Protein AF-A0A7Y3GKF5-F1 (afdb_monomer_lite)

Sequence (165 aa):
MKRKHIIITCVLVVSVILSGLALADSQRTGHRKGFGYKQHIKGGGLQLLVRYQQKNMRDQVLAEMTGQTVKAIQLKLKDQRMRGVMQELNIDRQAFRDAMQAKEKERVKQAVAEGSITPDQEKEILAKMENRSERRKLMGKLIENGIETGTITREEAQMLMHKRR

Radius of gyration: 20.46 Å; chains: 1; bounding box: 42×42×51 Å

Secondary structure (DSSP, 8-state):
--SHHHHHHHHHHGGGSTTSS--SS-------------------HHHHHHHHHHHHHHHHHHHHHHT--HHHHHHHHHHS-HHHHHHHTT--HHHHHHHHHHHHHHHHHHHHHTTSS-HHHHHHHHHHHHHHHHHHHHHHHHHHHHHHTTSS-HHHHHHHHS---

Structure (mmCIF, N/CA/C/O backbone):
data_AF-A0A7Y3GKF5-F1
#
_entry.id   AF-A0A7Y3GKF5-F1
#
loop_
_atom_site.group_PDB
_atom_site.id
_atom_site.type_symbol
_atom_site.label_atom_id
_atom_site.label_alt_id
_atom_site.label_comp_id
_atom_site.label_asym_id
_atom_site.label_entity_id
_atom_site.label_seq_id
_atom_site.pdbx_PDB_ins_code
_atom_site.Cartn_x
_atom_site.Cartn_y
_atom_site.Cartn_z
_atom_site.occupancy
_atom_site.B_iso_or_equiv
_atom_site.auth_seq_id
_atom_site.auth_comp_id
_atom_site.auth_asym_id
_atom_site.auth_atom_id
_atom_site.pdbx_PDB_model_num
ATOM 1 N N . MET A 1 1 ? 24.798 17.108 -22.467 1.00 45.75 1 MET A N 1
ATOM 2 C CA . MET A 1 1 ? 25.038 16.757 -21.045 1.00 45.75 1 MET A CA 1
ATOM 3 C C . MET A 1 1 ? 23.815 16.065 -20.418 1.00 45.75 1 MET A C 1
ATOM 5 O O . MET A 1 1 ? 23.088 16.698 -19.673 1.00 45.75 1 MET A O 1
ATOM 9 N N . LYS A 1 2 ? 23.535 14.786 -20.731 1.00 48.41 2 LYS A N 1
ATOM 10 C CA . LYS A 1 2 ? 22.337 14.069 -20.212 1.00 48.41 2 LYS A CA 1
ATOM 11 C C . LYS A 1 2 ? 22.586 12.611 -19.777 1.00 48.41 2 LYS A C 1
ATOM 13 O O . LYS A 1 2 ? 21.644 11.875 -19.541 1.00 48.41 2 LYS A O 1
ATOM 18 N N . ARG A 1 3 ? 23.848 12.173 -19.668 1.00 41.75 3 ARG A N 1
ATOM 19 C CA . ARG A 1 3 ? 24.190 10.771 -19.332 1.00 41.75 3 ARG A CA 1
ATOM 20 C C . ARG A 1 3 ? 24.642 10.554 -17.883 1.00 41.75 3 ARG A C 1
ATOM 22 O O . ARG A 1 3 ? 24.626 9.430 -17.409 1.00 41.75 3 ARG A O 1
ATOM 29 N N . LYS A 1 4 ? 24.994 11.621 -17.154 1.00 45.34 4 LYS A N 1
ATOM 30 C CA . LYS A 1 4 ? 25.525 11.511 -15.783 1.00 45.34 4 LYS A CA 1
ATOM 31 C C . LYS A 1 4 ? 24.442 11.247 -14.723 1.00 45.34 4 LYS A C 1
ATOM 33 O O . LYS A 1 4 ? 24.739 10.624 -13.715 1.00 45.34 4 LYS A O 1
ATOM 38 N N . HIS A 1 5 ? 23.190 11.650 -14.965 1.00 41.78 5 HIS A N 1
ATOM 39 C CA . HIS A 1 5 ? 22.098 11.427 -14.007 1.00 41.78 5 HIS A CA 1
ATOM 40 C C . HIS A 1 5 ? 21.576 9.985 -14.003 1.00 41.78 5 HIS A C 1
ATOM 42 O O . HIS A 1 5 ? 21.239 9.487 -12.939 1.00 41.78 5 HIS A O 1
ATOM 48 N N . ILE A 1 6 ? 21.593 9.293 -15.148 1.00 47.34 6 ILE A N 1
ATOM 49 C CA . ILE A 1 6 ? 21.083 7.915 -15.269 1.00 47.34 6 ILE A CA 1
ATOM 50 C C . ILE A 1 6 ? 21.952 6.931 -14.466 1.00 47.34 6 ILE A C 1
ATOM 52 O O . ILE A 1 6 ? 21.437 6.047 -13.790 1.00 47.34 6 ILE A O 1
ATOM 56 N N . ILE A 1 7 ? 23.273 7.135 -14.454 1.00 47.03 7 ILE A N 1
ATOM 57 C CA . ILE A 1 7 ? 24.210 6.245 -13.750 1.00 47.03 7 ILE A CA 1
ATOM 58 C C . ILE A 1 7 ? 24.052 6.359 -12.223 1.00 47.03 7 ILE A C 1
ATOM 60 O O . ILE A 1 7 ? 24.117 5.355 -11.520 1.00 47.03 7 ILE A O 1
ATOM 64 N N . ILE A 1 8 ? 23.779 7.559 -11.699 1.00 44.50 8 ILE A N 1
ATOM 65 C CA . ILE A 1 8 ? 23.609 7.774 -10.251 1.00 44.50 8 ILE A CA 1
ATOM 66 C C . ILE A 1 8 ? 22.292 7.153 -9.748 1.00 44.50 8 ILE A C 1
ATOM 68 O O . ILE A 1 8 ? 22.232 6.678 -8.614 1.00 44.50 8 ILE A O 1
ATOM 72 N N . THR A 1 9 ? 21.255 7.075 -10.588 1.00 43.41 9 THR A N 1
ATOM 73 C CA . THR A 1 9 ? 19.986 6.419 -10.230 1.00 43.41 9 THR A CA 1
ATOM 74 C C . THR A 1 9 ? 20.105 4.891 -10.223 1.00 43.41 9 THR A C 1
ATOM 76 O O . THR A 1 9 ? 19.561 4.250 -9.325 1.00 43.41 9 THR A O 1
ATOM 79 N N . CYS A 1 10 ? 20.885 4.298 -11.136 1.00 43.22 10 CYS A N 1
ATOM 80 C CA . CYS A 1 10 ? 21.096 2.844 -11.178 1.00 43.22 10 CYS A CA 1
ATOM 81 C C . CYS A 1 10 ? 21.856 2.297 -9.956 1.00 43.22 10 CYS A C 1
ATOM 83 O O . CYS A 1 10 ? 21.566 1.192 -9.504 1.00 43.22 10 CYS A O 1
ATOM 85 N N . VAL A 1 11 ? 22.779 3.061 -9.361 1.00 44.72 11 VAL A N 1
ATOM 86 C CA . VAL A 1 11 ? 23.564 2.586 -8.200 1.00 44.72 11 VAL A CA 1
ATOM 87 C C . VAL A 1 11 ? 22.745 2.578 -6.895 1.00 44.72 11 VAL A C 1
ATOM 89 O O . VAL A 1 11 ? 23.035 1.798 -5.988 1.00 44.72 11 VAL A O 1
ATOM 92 N N . LEU A 1 12 ? 21.663 3.361 -6.793 1.00 48.25 12 LEU A N 1
ATOM 93 C CA . LEU A 1 12 ? 20.805 3.373 -5.597 1.00 48.25 12 LEU A CA 1
ATOM 94 C C . LEU A 1 12 ? 19.788 2.220 -5.541 1.00 48.25 12 LEU A C 1
ATOM 96 O O . LEU A 1 12 ? 19.343 1.872 -4.448 1.00 48.25 12 LEU A O 1
ATOM 100 N N . VAL A 1 13 ? 19.447 1.592 -6.671 1.00 49.09 13 VAL A N 1
ATOM 101 C CA . VAL A 1 13 ? 18.411 0.539 -6.733 1.00 49.09 13 VAL A CA 1
ATOM 102 C C . VAL A 1 13 ? 18.974 -0.864 -6.446 1.00 49.09 13 VAL A C 1
ATOM 104 O O . VAL A 1 13 ? 18.268 -1.719 -5.917 1.00 49.09 13 VAL A O 1
ATOM 107 N N . VAL A 1 14 ? 20.272 -1.092 -6.668 1.00 47.09 14 VAL A N 1
ATOM 108 C CA . VAL A 1 14 ? 20.903 -2.421 -6.507 1.00 47.09 14 VAL A CA 1
ATOM 109 C C . VAL A 1 14 ? 21.124 -2.822 -5.035 1.00 47.09 14 VAL A C 1
ATOM 111 O O . VAL A 1 14 ? 21.235 -4.003 -4.712 1.00 47.09 14 VAL A O 1
ATOM 114 N N . SER A 1 15 ? 21.120 -1.877 -4.092 1.00 45.28 15 SER A N 1
ATOM 115 C CA . SER A 1 15 ? 21.464 -2.156 -2.684 1.00 45.28 15 SER A CA 1
ATOM 116 C C . SER A 1 15 ? 20.321 -2.712 -1.817 1.00 45.28 15 SER A C 1
ATOM 118 O O . SER A 1 15 ? 20.554 -3.072 -0.664 1.00 45.28 15 SER A O 1
ATOM 120 N N . VAL A 1 16 ? 19.099 -2.851 -2.346 1.00 53.19 16 VAL A N 1
ATOM 121 C CA . VAL A 1 16 ? 17.944 -3.379 -1.583 1.00 53.19 16 VAL A CA 1
ATOM 122 C C . VAL A 1 16 ? 17.730 -4.891 -1.788 1.00 53.19 16 VAL A C 1
ATOM 124 O O . VAL A 1 16 ? 16.942 -5.503 -1.070 1.00 53.19 16 VAL A O 1
ATOM 127 N N . ILE A 1 17 ? 18.476 -5.541 -2.690 1.00 51.53 17 ILE A N 1
ATOM 128 C CA . ILE A 1 17 ? 18.284 -6.972 -3.009 1.00 51.53 17 ILE A CA 1
ATOM 129 C C . ILE A 1 17 ? 19.177 -7.909 -2.154 1.00 51.53 17 ILE A C 1
ATOM 131 O O . ILE A 1 17 ? 18.911 -9.106 -2.047 1.00 51.53 17 ILE A O 1
ATOM 135 N N . LEU A 1 18 ? 20.158 -7.391 -1.406 1.00 48.06 18 LEU A N 1
ATOM 136 C CA . LEU A 1 18 ? 21.031 -8.191 -0.524 1.00 48.06 18 LEU A CA 1
ATOM 137 C C . LEU A 1 18 ? 20.481 -8.356 0.907 1.00 48.06 18 LEU A C 1
ATOM 139 O O . LEU A 1 18 ? 21.085 -7.946 1.895 1.00 48.06 18 LEU A O 1
ATOM 143 N N . SER A 1 19 ? 19.320 -8.991 1.052 1.00 44.06 19 SER A N 1
ATOM 144 C CA . SER A 1 19 ? 18.894 -9.565 2.348 1.00 44.06 19 SER A CA 1
ATOM 145 C C . SER A 1 19 ? 18.333 -10.987 2.225 1.00 44.06 19 SER A C 1
ATOM 147 O O . SER A 1 19 ? 17.698 -11.488 3.149 1.00 44.06 19 SER A O 1
ATOM 149 N N . GLY A 1 20 ? 18.578 -11.654 1.092 1.00 44.44 20 GLY A N 1
ATOM 150 C CA . GLY A 1 20 ? 18.145 -13.031 0.833 1.00 44.44 20 GLY A CA 1
ATOM 151 C C . GLY A 1 20 ? 19.168 -14.131 1.144 1.00 44.44 20 GLY A C 1
ATOM 152 O O . GLY A 1 20 ? 18.846 -15.292 0.936 1.00 44.44 20 GLY A O 1
ATOM 153 N N . LEU A 1 21 ? 20.377 -13.812 1.627 1.00 43.66 21 LEU A N 1
ATOM 154 C CA . LEU A 1 21 ? 21.490 -14.779 1.703 1.00 43.66 21 LEU A CA 1
ATOM 155 C C . LEU A 1 21 ? 22.321 -14.674 3.000 1.00 43.66 21 LEU A C 1
ATOM 157 O O . LEU A 1 21 ? 23.543 -14.711 2.973 1.00 43.66 21 LEU A O 1
ATOM 161 N N . ALA A 1 22 ? 21.657 -14.522 4.152 1.00 44.03 22 ALA A N 1
ATOM 162 C CA . ALA A 1 22 ? 22.318 -14.538 5.469 1.00 44.03 22 ALA A CA 1
ATOM 163 C C . ALA A 1 22 ? 21.495 -15.251 6.566 1.00 44.03 22 ALA A C 1
ATOM 165 O O . ALA A 1 22 ? 21.515 -14.859 7.729 1.00 44.03 22 ALA A O 1
ATOM 166 N N . LEU A 1 23 ? 20.749 -16.298 6.201 1.00 46.38 23 LEU A N 1
ATOM 167 C CA . LEU A 1 23 ? 20.103 -17.216 7.150 1.00 46.38 23 LEU A CA 1
ATOM 168 C C . LEU A 1 23 ? 20.384 -18.666 6.738 1.00 46.38 23 LEU A C 1
ATOM 170 O O . LEU A 1 23 ? 19.478 -19.437 6.447 1.00 46.38 23 LEU A O 1
ATOM 174 N N . ALA A 1 24 ? 21.667 -19.009 6.681 1.00 44.03 24 ALA A N 1
ATOM 175 C CA . ALA A 1 24 ? 22.152 -20.381 6.609 1.00 44.03 24 ALA A CA 1
ATOM 176 C C . ALA A 1 24 ? 23.499 -20.460 7.341 1.00 44.03 24 ALA A C 1
ATOM 178 O O . ALA A 1 24 ? 24.530 -20.606 6.711 1.00 44.03 24 ALA A O 1
ATOM 179 N N . ASP A 1 25 ? 23.478 -20.191 8.650 1.00 39.91 25 ASP A N 1
ATOM 180 C CA . ASP A 1 25 ? 24.285 -20.868 9.681 1.00 39.91 25 ASP A CA 1
ATOM 181 C C . ASP A 1 25 ? 24.208 -20.085 10.996 1.00 39.91 25 ASP A C 1
ATOM 183 O O . ASP A 1 25 ? 24.771 -19.005 11.151 1.00 39.91 25 ASP A O 1
ATOM 187 N N . SER A 1 26 ? 23.449 -20.611 11.951 1.00 38.50 26 SER A N 1
ATOM 188 C CA . SER A 1 26 ? 23.698 -20.473 13.399 1.00 38.50 26 SER A CA 1
ATOM 189 C C . SER A 1 26 ? 22.567 -21.148 14.168 1.00 38.50 26 SER A C 1
ATOM 191 O O . SER A 1 26 ? 21.917 -20.583 15.046 1.00 38.50 26 SER A O 1
ATOM 193 N N . GLN A 1 27 ? 22.339 -22.420 13.853 1.00 40.22 27 GLN A N 1
ATOM 194 C CA . GLN A 1 27 ? 21.708 -23.325 14.797 1.00 40.22 27 GLN A CA 1
ATOM 195 C C . GLN A 1 27 ? 22.825 -24.017 15.580 1.00 40.22 27 GLN A C 1
ATOM 197 O O . GLN A 1 27 ? 23.367 -25.009 15.110 1.00 40.22 27 GLN A O 1
ATOM 202 N N . ARG A 1 28 ? 23.165 -23.466 16.755 1.00 43.12 28 ARG A N 1
ATOM 203 C CA . ARG A 1 28 ? 23.648 -24.148 17.982 1.00 43.12 28 ARG A CA 1
ATOM 204 C C . ARG A 1 28 ? 24.521 -23.205 18.806 1.00 43.12 28 ARG A C 1
ATOM 206 O O . ARG A 1 28 ? 25.697 -23.022 18.530 1.00 43.12 28 ARG A O 1
ATOM 213 N N . THR A 1 29 ? 23.944 -22.650 19.863 1.00 40.81 29 THR A N 1
ATOM 214 C CA . THR A 1 29 ? 24.349 -22.880 21.263 1.00 40.81 29 THR A CA 1
ATOM 215 C C . THR A 1 29 ? 23.561 -21.915 22.142 1.00 40.81 29 THR A C 1
ATOM 217 O O . THR A 1 29 ? 23.486 -20.715 21.893 1.00 40.81 29 THR A O 1
ATOM 220 N N . GLY A 1 30 ? 22.864 -22.467 23.132 1.00 43.09 30 GLY A N 1
ATOM 221 C CA . GLY A 1 30 ? 22.082 -21.681 24.071 1.00 43.09 30 GLY A CA 1
ATOM 222 C C . GLY A 1 30 ? 22.980 -20.933 25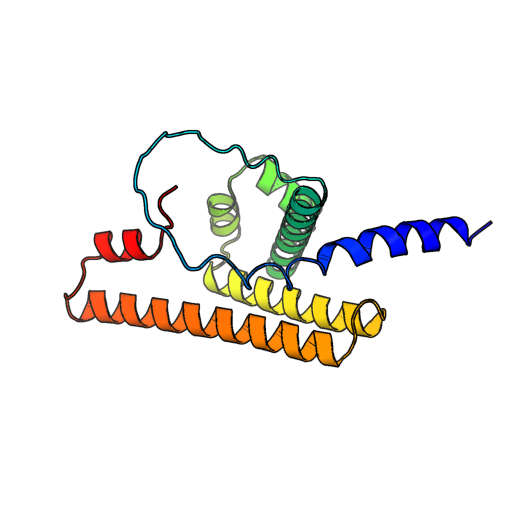.046 1.00 43.09 30 GLY A C 1
ATOM 223 O O . GLY A 1 30 ? 23.951 -21.499 25.531 1.00 43.09 30 GLY A O 1
ATOM 224 N N . HIS A 1 31 ? 22.590 -19.710 25.397 1.00 34.19 31 HIS A N 1
ATOM 225 C CA . HIS A 1 31 ? 22.656 -19.204 26.767 1.00 34.19 31 HIS A CA 1
ATOM 226 C C . HIS A 1 31 ? 21.731 -17.989 26.905 1.00 34.19 31 HIS A C 1
ATOM 228 O O . HIS A 1 31 ? 21.923 -16.947 26.281 1.00 34.19 31 HIS A O 1
ATOM 234 N N . ARG A 1 32 ? 20.697 -18.133 27.741 1.00 52.22 32 ARG A N 1
ATOM 235 C CA . ARG A 1 32 ? 19.938 -17.003 28.282 1.00 52.22 32 ARG A CA 1
ATOM 236 C C . ARG A 1 32 ? 20.856 -16.239 29.236 1.00 52.22 32 ARG A C 1
ATOM 238 O O . ARG A 1 32 ? 21.223 -16.781 30.275 1.00 52.22 32 ARG A O 1
ATOM 245 N N . LYS A 1 33 ? 21.141 -14.970 28.950 1.00 40.28 33 LYS A N 1
ATOM 246 C CA . LYS A 1 33 ? 21.414 -13.968 29.990 1.00 40.28 33 LYS A CA 1
ATOM 247 C C . LYS A 1 33 ? 21.107 -12.579 29.445 1.00 40.28 33 LYS A C 1
ATOM 249 O O . LYS A 1 33 ? 21.646 -12.164 28.427 1.00 40.28 33 LYS A O 1
ATOM 254 N N . GLY A 1 34 ? 20.143 -11.922 30.082 1.00 44.25 34 GLY A N 1
ATOM 255 C CA . GLY A 1 34 ? 19.668 -10.611 29.680 1.00 44.25 34 GLY A CA 1
ATOM 256 C C . GLY A 1 34 ? 20.711 -9.526 29.902 1.00 44.25 34 GLY A C 1
ATOM 257 O O . GLY A 1 34 ? 21.461 -9.577 30.865 1.00 44.25 34 GLY A O 1
ATOM 258 N N . PHE A 1 35 ? 20.669 -8.522 29.036 1.00 34.53 35 PHE A N 1
ATOM 259 C CA . PHE A 1 35 ? 20.920 -7.130 29.377 1.00 34.53 35 PHE A CA 1
ATOM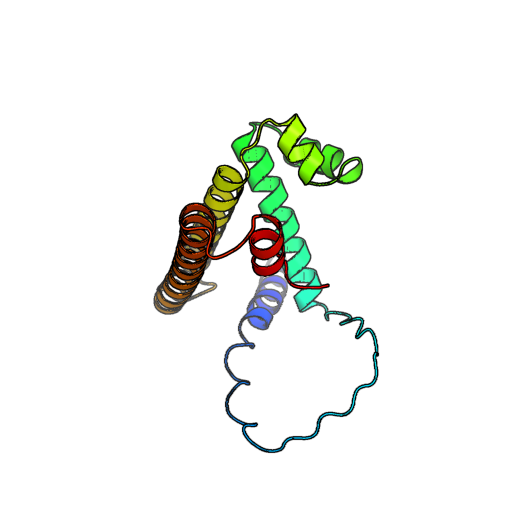 260 C C . PHE A 1 35 ? 20.045 -6.288 28.451 1.00 34.53 35 PHE A C 1
ATOM 262 O O . PHE A 1 35 ? 20.142 -6.367 27.225 1.00 34.53 35 PHE A O 1
ATOM 269 N N . GLY A 1 36 ? 19.127 -5.535 29.054 1.00 42.78 36 GLY A N 1
ATOM 270 C CA . GLY A 1 36 ? 18.243 -4.609 28.365 1.00 42.78 36 GLY A CA 1
ATOM 271 C C . GLY A 1 36 ? 19.030 -3.425 27.826 1.00 42.78 36 GLY A C 1
ATOM 272 O O . GLY A 1 36 ? 19.032 -2.355 28.422 1.00 42.78 36 GLY A O 1
ATOM 273 N N . TYR A 1 37 ? 19.662 -3.598 26.673 1.00 39.56 37 TYR A N 1
ATOM 274 C CA . TYR A 1 37 ? 20.028 -2.475 25.832 1.00 39.56 37 TYR A CA 1
ATOM 275 C C . TYR A 1 37 ? 18.892 -2.284 24.843 1.00 39.56 37 TYR A C 1
ATOM 277 O O . TYR A 1 37 ? 18.624 -3.146 24.005 1.00 39.56 37 TYR A O 1
ATOM 285 N N . LYS A 1 38 ? 18.210 -1.137 24.936 1.00 43.47 38 LYS A N 1
ATOM 286 C CA . LYS A 1 38 ? 17.438 -0.608 23.815 1.00 43.47 38 LYS A CA 1
ATOM 287 C C . LYS A 1 38 ? 18.419 -0.463 22.656 1.00 43.47 38 LYS A C 1
ATOM 289 O O . LYS A 1 38 ? 19.091 0.559 22.540 1.00 43.47 38 LYS A O 1
ATOM 294 N N . GLN A 1 39 ? 18.530 -1.492 21.820 1.00 41.03 39 GLN A N 1
ATOM 295 C CA . GLN A 1 39 ? 19.146 -1.373 20.512 1.00 41.03 39 GLN A CA 1
ATOM 296 C C . GLN A 1 39 ? 18.293 -0.359 19.756 1.00 41.03 39 GLN A C 1
ATOM 298 O O . GLN A 1 39 ? 17.289 -0.682 19.122 1.00 41.03 39 GLN A O 1
ATOM 303 N N . HIS A 1 40 ? 18.688 0.909 19.848 1.00 45.12 40 HIS A N 1
ATOM 304 C CA . HIS A 1 40 ? 18.433 1.864 18.796 1.00 45.12 40 HIS A CA 1
ATOM 305 C C . HIS A 1 40 ? 19.133 1.285 17.574 1.00 45.12 40 HIS A C 1
ATOM 307 O O . HIS A 1 40 ? 20.302 1.570 17.324 1.00 45.12 40 HIS A O 1
ATOM 313 N N . ILE A 1 41 ? 18.430 0.418 16.843 1.00 50.12 41 ILE A N 1
ATOM 314 C CA . ILE A 1 41 ? 18.797 0.041 15.488 1.00 50.12 41 ILE A CA 1
ATOM 315 C C . ILE A 1 41 ? 18.719 1.358 14.717 1.00 50.12 41 ILE A C 1
ATOM 317 O O . ILE A 1 41 ? 17.662 1.755 14.219 1.00 50.12 41 ILE A O 1
ATOM 321 N N . LYS A 1 42 ? 19.828 2.107 14.720 1.00 54.84 42 LYS A N 1
ATOM 322 C CA . LYS A 1 42 ? 20.093 3.179 13.773 1.00 54.84 42 LYS A CA 1
ATOM 323 C C . LYS A 1 42 ? 20.216 2.470 12.440 1.00 54.84 42 LYS A C 1
ATOM 325 O O . LYS A 1 42 ? 21.299 2.086 12.018 1.00 54.84 42 LYS A O 1
ATOM 330 N N . GLY A 1 43 ? 19.066 2.200 11.845 1.00 57.59 43 GLY A N 1
ATOM 331 C CA . GLY A 1 43 ? 18.990 1.699 10.498 1.00 57.59 43 GLY A CA 1
ATOM 332 C C . GLY A 1 43 ? 19.857 2.542 9.601 1.00 57.59 43 GLY A C 1
ATOM 333 O O . GLY A 1 43 ? 19.642 3.753 9.543 1.00 57.59 43 GLY A O 1
ATOM 334 N N . GLY A 1 44 ? 20.829 1.919 8.939 1.00 79.44 44 GLY A N 1
ATOM 335 C CA . GLY A 1 44 ? 21.647 2.596 7.940 1.00 79.44 44 GLY A CA 1
ATOM 336 C C . GLY A 1 44 ? 20.793 3.210 6.824 1.00 79.44 44 GLY A C 1
ATOM 337 O O . GLY A 1 44 ? 19.566 3.065 6.798 1.00 79.44 44 GLY A O 1
ATOM 338 N N . GLY A 1 45 ? 21.441 3.877 5.865 1.00 83.62 45 GLY A N 1
ATOM 339 C CA . GLY A 1 45 ? 20.764 4.600 4.776 1.00 83.62 45 GLY A CA 1
ATOM 340 C C . GLY A 1 45 ? 19.650 3.806 4.076 1.00 83.62 45 GLY A C 1
ATOM 341 O O . GLY A 1 45 ? 18.598 4.366 3.781 1.00 83.62 45 GLY A O 1
ATOM 342 N N . LEU A 1 46 ? 19.812 2.488 3.924 1.00 78.50 46 LEU A N 1
ATOM 343 C CA . LEU A 1 46 ? 18.801 1.591 3.349 1.00 78.50 46 LEU A CA 1
ATOM 344 C C . LEU A 1 46 ? 17.508 1.520 4.163 1.00 78.50 46 LEU A C 1
ATOM 346 O O . LEU A 1 46 ? 16.415 1.583 3.605 1.00 78.50 46 LEU A O 1
ATOM 350 N N . GLN A 1 47 ? 17.598 1.437 5.490 1.00 84.94 47 GLN A N 1
ATOM 351 C CA . GLN A 1 47 ? 16.399 1.391 6.324 1.00 84.94 47 GLN A CA 1
ATOM 352 C C . GLN A 1 47 ? 15.666 2.739 6.313 1.00 84.94 47 GLN A C 1
ATOM 354 O O . GLN A 1 47 ? 14.434 2.768 6.346 1.00 84.94 47 GLN A O 1
ATOM 359 N N . LEU A 1 48 ? 16.401 3.853 6.243 1.00 87.12 48 LEU A N 1
ATOM 360 C CA . LEU A 1 48 ? 15.803 5.177 6.059 1.00 87.12 48 LEU A CA 1
ATOM 361 C C . LEU A 1 48 ? 15.104 5.285 4.701 1.00 87.12 48 LEU A C 1
ATOM 363 O O . LEU A 1 48 ? 13.966 5.749 4.647 1.00 87.12 48 LEU A O 1
ATOM 367 N N . LEU A 1 49 ? 15.734 4.795 3.632 1.00 83.81 49 LEU A N 1
ATOM 368 C CA . LEU A 1 49 ? 15.153 4.769 2.292 1.00 83.81 49 LEU A CA 1
ATOM 369 C C . LEU A 1 49 ? 13.846 3.969 2.260 1.00 83.81 49 LEU A C 1
ATOM 371 O O . LEU A 1 49 ? 12.829 4.493 1.809 1.00 83.81 49 LEU A O 1
ATOM 375 N N . VAL A 1 50 ? 13.830 2.762 2.835 1.00 85.69 50 VAL A N 1
ATOM 376 C CA . VAL A 1 50 ? 12.610 1.943 2.939 1.00 85.69 50 VAL A CA 1
ATOM 377 C C . VAL A 1 50 ? 11.513 2.680 3.713 1.00 85.69 50 VAL A C 1
ATOM 379 O O . VAL A 1 50 ? 10.356 2.685 3.292 1.00 85.69 50 VAL A O 1
ATOM 382 N N . ARG A 1 51 ? 11.856 3.364 4.813 1.00 88.12 51 ARG A N 1
ATOM 383 C CA . ARG A 1 51 ? 10.883 4.158 5.584 1.00 88.12 51 ARG A CA 1
ATOM 384 C C . ARG A 1 51 ? 10.292 5.306 4.769 1.00 88.12 51 ARG A C 1
ATOM 386 O O . ARG A 1 51 ? 9.080 5.513 4.821 1.00 88.12 51 ARG A O 1
ATOM 393 N N . TYR A 1 52 ? 11.112 6.046 4.025 1.00 91.31 52 TYR A N 1
ATOM 394 C CA . TYR A 1 52 ? 10.622 7.131 3.172 1.00 91.31 52 TYR A CA 1
ATOM 395 C C . TYR A 1 52 ? 9.779 6.608 2.009 1.00 91.31 52 TYR A C 1
ATOM 397 O O . TYR A 1 52 ? 8.724 7.174 1.729 1.00 91.31 52 TYR A O 1
ATOM 405 N N . GLN A 1 53 ? 10.171 5.497 1.384 1.00 89.56 53 GLN A N 1
ATOM 406 C CA . GLN A 1 53 ? 9.379 4.868 0.327 1.00 89.56 53 GLN A CA 1
ATOM 407 C C . GLN A 1 53 ? 8.006 4.411 0.832 1.00 89.56 53 GLN A C 1
ATOM 409 O O . GLN A 1 53 ? 6.996 4.709 0.193 1.00 89.56 53 GLN A O 1
ATOM 414 N N . GLN A 1 54 ? 7.953 3.759 1.998 1.00 89.31 54 GLN A N 1
ATOM 415 C CA . GLN A 1 54 ? 6.693 3.366 2.635 1.00 89.31 54 GLN A CA 1
ATOM 416 C C . GLN A 1 54 ? 5.833 4.579 2.995 1.00 89.31 54 GLN A C 1
ATOM 418 O O . GLN A 1 54 ? 4.626 4.566 2.764 1.00 89.31 54 GLN A O 1
ATOM 423 N N . LYS A 1 55 ? 6.443 5.645 3.529 1.00 92.44 55 LYS A N 1
ATOM 424 C CA . LYS A 1 55 ? 5.736 6.889 3.853 1.00 92.44 55 LYS A CA 1
ATOM 425 C C . LYS A 1 55 ? 5.118 7.520 2.604 1.00 92.44 55 LYS A C 1
ATOM 427 O O . LYS A 1 55 ? 3.937 7.843 2.618 1.00 92.44 55 LYS A O 1
ATOM 432 N N . ASN A 1 56 ? 5.889 7.641 1.528 1.00 93.31 56 ASN A N 1
ATOM 433 C CA . ASN A 1 56 ? 5.415 8.241 0.285 1.00 93.31 56 ASN A CA 1
ATOM 434 C C . ASN A 1 56 ? 4.280 7.420 -0.338 1.00 93.31 56 ASN A C 1
ATOM 436 O O . ASN A 1 56 ? 3.287 7.988 -0.773 1.00 93.31 56 ASN A O 1
ATOM 440 N N . MET A 1 57 ? 4.401 6.089 -0.341 1.00 93.75 57 MET A N 1
ATOM 441 C CA . MET A 1 57 ? 3.353 5.200 -0.852 1.00 93.75 57 MET A CA 1
ATOM 442 C C . MET A 1 57 ? 2.059 5.323 -0.046 1.00 93.75 57 MET A C 1
ATOM 444 O O . MET A 1 57 ? 0.982 5.444 -0.611 1.00 93.75 57 MET A O 1
ATOM 448 N N . ARG A 1 58 ? 2.167 5.356 1.280 1.00 95.25 58 ARG A N 1
ATOM 449 C CA . ARG A 1 58 ? 1.033 5.558 2.184 1.00 95.25 58 ARG A CA 1
ATOM 450 C C . ARG A 1 58 ? 0.316 6.878 1.922 1.00 95.25 58 ARG A C 1
ATOM 452 O O . ARG A 1 58 ? -0.908 6.900 1.872 1.00 95.25 58 ARG A O 1
ATOM 459 N N . ASP A 1 59 ? 1.066 7.964 1.756 1.00 95.44 59 ASP A N 1
ATOM 460 C CA . ASP A 1 59 ? 0.484 9.279 1.485 1.00 95.44 59 ASP A CA 1
ATOM 461 C C . ASP A 1 59 ? -0.207 9.304 0.102 1.00 95.44 59 ASP A C 1
ATOM 463 O O . ASP A 1 59 ? -1.265 9.913 -0.035 1.00 95.44 59 ASP A O 1
ATOM 467 N N . GLN A 1 60 ? 0.342 8.593 -0.895 1.00 96.12 60 GLN A N 1
ATOM 468 C CA . GLN A 1 60 ? -0.288 8.391 -2.210 1.00 96.12 60 GLN A CA 1
ATOM 469 C C . GLN A 1 60 ? -1.589 7.591 -2.112 1.00 96.12 60 GLN A C 1
ATOM 471 O O . GLN A 1 60 ? -2.603 8.028 -2.638 1.00 96.12 60 GLN A O 1
ATOM 476 N N . VAL A 1 61 ? -1.589 6.463 -1.402 1.00 96.56 61 VAL A N 1
ATOM 477 C CA . VAL A 1 61 ? -2.787 5.622 -1.252 1.00 96.56 61 VAL A CA 1
ATOM 478 C C . VAL A 1 61 ? -3.907 6.384 -0.550 1.00 96.56 61 VAL A C 1
ATOM 480 O O . VAL A 1 61 ? -5.046 6.345 -0.995 1.00 96.56 61 VAL A O 1
ATOM 483 N N . LEU A 1 62 ? -3.597 7.129 0.512 1.00 95.75 62 LEU A N 1
ATOM 484 C CA . LEU A 1 62 ? -4.596 7.962 1.185 1.00 95.75 62 LEU A CA 1
ATOM 485 C C . LEU A 1 62 ? -5.154 9.057 0.269 1.00 95.75 62 LEU A C 1
ATOM 487 O O . LEU A 1 62 ? -6.353 9.318 0.299 1.00 95.75 62 LEU A O 1
ATOM 491 N N . ALA A 1 63 ? -4.300 9.686 -0.539 1.00 96.38 63 ALA A N 1
ATOM 492 C CA . ALA A 1 63 ? -4.720 10.674 -1.526 1.00 96.38 63 ALA A CA 1
ATOM 493 C C . ALA A 1 63 ? -5.660 10.052 -2.574 1.00 96.38 63 ALA A C 1
ATOM 495 O O . ALA A 1 63 ? -6.750 10.568 -2.796 1.00 96.38 63 ALA A O 1
ATOM 496 N N . GLU A 1 64 ? -5.287 8.900 -3.136 1.00 95.88 64 GLU A N 1
ATOM 497 C CA . GLU A 1 64 ? -6.087 8.147 -4.112 1.00 95.88 64 GLU A CA 1
ATOM 498 C C . GLU A 1 64 ? -7.441 7.708 -3.532 1.00 95.88 64 GLU A C 1
ATOM 500 O O . GLU A 1 64 ? -8.472 7.911 -4.166 1.00 95.88 64 GLU A O 1
ATOM 505 N N . MET A 1 65 ? -7.465 7.184 -2.303 1.00 95.38 65 MET A N 1
ATOM 506 C CA . MET A 1 65 ? -8.697 6.731 -1.642 1.00 95.38 65 MET A CA 1
ATOM 507 C C . MET A 1 65 ? -9.667 7.866 -1.294 1.00 95.38 65 MET A C 1
ATOM 509 O O . MET A 1 65 ? -10.855 7.615 -1.119 1.00 95.38 65 MET A O 1
ATOM 513 N N . THR A 1 66 ? -9.173 9.097 -1.146 1.00 94.06 66 THR A N 1
ATOM 514 C CA . THR A 1 66 ? -9.979 10.241 -0.679 1.00 94.06 66 THR A CA 1
ATOM 515 C C . THR A 1 66 ? -10.198 11.309 -1.742 1.00 94.06 66 THR A C 1
ATOM 517 O O . THR A 1 66 ? -10.884 12.295 -1.479 1.00 94.06 66 THR A O 1
ATOM 520 N N . GLY A 1 67 ? -9.579 11.164 -2.917 1.00 94.31 67 GLY A N 1
ATOM 521 C CA . GLY A 1 67 ? -9.552 12.193 -3.957 1.00 94.31 67 GLY A CA 1
ATOM 522 C C . GLY A 1 67 ? -8.785 13.464 -3.564 1.00 94.31 67 GLY A C 1
ATOM 523 O O . GLY A 1 67 ? -8.836 14.459 -4.286 1.00 94.31 67 GLY A O 1
ATOM 524 N N . GLN A 1 68 ? -8.083 13.473 -2.426 1.00 94.81 68 GLN A N 1
ATOM 525 C CA . GLN A 1 68 ? -7.295 14.622 -1.984 1.00 94.81 68 GLN A CA 1
ATOM 526 C C . GLN A 1 68 ? -5.916 14.637 -2.639 1.00 94.81 68 GLN A C 1
ATOM 528 O O . GLN A 1 68 ? -5.406 13.634 -3.126 1.00 94.81 68 GLN A O 1
ATOM 533 N N . THR A 1 69 ? -5.250 15.790 -2.597 1.00 96.31 69 THR A N 1
ATOM 534 C CA . THR A 1 69 ? -3.846 15.860 -3.011 1.00 96.31 69 THR A CA 1
ATOM 535 C C . THR A 1 69 ? -2.937 15.220 -1.960 1.00 96.31 69 THR A C 1
ATOM 537 O O . THR A 1 69 ? -3.170 15.333 -0.754 1.00 96.31 69 THR A O 1
ATOM 540 N N . VAL A 1 70 ? -1.817 14.637 -2.400 1.00 95.25 70 VAL A N 1
ATOM 541 C CA . VAL A 1 70 ? -0.779 14.100 -1.498 1.00 95.25 70 VAL A CA 1
ATOM 542 C C . VAL A 1 70 ? -0.301 15.159 -0.497 1.00 95.25 70 VAL A C 1
ATOM 544 O O . VAL A 1 70 ? -0.074 14.856 0.672 1.00 95.25 70 VAL A O 1
ATOM 547 N N . LYS A 1 71 ? -0.198 16.426 -0.921 1.00 95.56 71 LYS A N 1
ATOM 548 C CA . LYS A 1 71 ? 0.213 17.540 -0.054 1.00 95.56 71 LYS A CA 1
ATOM 549 C C . LYS A 1 71 ? -0.796 17.802 1.072 1.00 95.56 71 LYS A C 1
ATOM 551 O O . LYS A 1 71 ? -0.376 18.046 2.201 1.00 95.56 71 LYS A O 1
ATOM 556 N N . ALA A 1 72 ? -2.098 17.724 0.789 1.00 94.44 72 ALA A N 1
ATOM 557 C CA . ALA A 1 72 ? -3.142 17.878 1.804 1.00 94.44 72 ALA A CA 1
ATOM 558 C C . ALA A 1 72 ? -3.085 16.747 2.845 1.00 94.44 72 ALA A C 1
ATOM 560 O O . ALA A 1 72 ? -3.090 17.013 4.048 1.00 94.44 72 ALA A O 1
ATOM 561 N N . ILE A 1 73 ? -2.917 15.501 2.391 1.00 95.62 73 ILE A N 1
ATOM 562 C CA . ILE A 1 73 ? -2.725 14.340 3.271 1.00 95.62 73 ILE A CA 1
ATOM 563 C C . ILE A 1 73 ? -1.474 14.498 4.141 1.00 95.62 73 ILE A C 1
ATOM 565 O O . ILE A 1 73 ? -1.507 14.242 5.345 1.00 95.62 73 ILE A O 1
ATOM 569 N N . GLN A 1 74 ? -0.368 14.957 3.556 1.00 94.44 74 GLN A N 1
ATOM 570 C CA . GLN A 1 74 ? 0.874 15.191 4.290 1.00 94.44 74 GLN A CA 1
ATOM 571 C C . GLN A 1 74 ? 0.734 16.262 5.368 1.00 94.44 74 GLN A C 1
ATOM 573 O O . GLN A 1 74 ? 1.317 16.094 6.436 1.00 94.44 74 GLN A O 1
ATOM 578 N N . LEU A 1 75 ? -0.009 17.340 5.103 1.00 94.56 75 LEU A N 1
ATOM 579 C CA . LEU A 1 75 ? -0.306 18.370 6.101 1.00 94.56 75 LEU A CA 1
ATOM 580 C C . LEU A 1 75 ? -1.103 17.773 7.266 1.00 94.56 75 LEU A C 1
ATOM 582 O O . LEU A 1 75 ? -0.636 17.831 8.400 1.00 94.56 75 LEU A O 1
ATOM 586 N N . LYS A 1 76 ? -2.201 17.057 6.987 1.00 93.12 76 LYS A N 1
ATOM 587 C CA . LYS A 1 76 ? -2.985 16.367 8.029 1.00 93.12 76 LYS A CA 1
ATOM 588 C C . LYS A 1 76 ? -2.128 15.413 8.867 1.00 93.12 76 LYS A C 1
ATOM 590 O O . LYS A 1 76 ? -2.225 15.396 10.087 1.00 93.12 76 LYS A O 1
ATOM 595 N N . LEU A 1 77 ? -1.240 14.646 8.231 1.00 92.56 77 LEU A N 1
ATOM 596 C CA . LEU A 1 77 ? -0.358 13.690 8.914 1.00 92.56 77 LEU A CA 1
ATOM 597 C C . LEU A 1 77 ? 0.826 14.328 9.657 1.00 92.56 77 LEU A C 1
ATOM 599 O O . LEU A 1 77 ? 1.524 13.612 10.382 1.00 92.56 77 LEU A O 1
ATOM 603 N N . LYS A 1 78 ? 1.099 15.624 9.463 1.00 91.88 78 LYS A N 1
ATOM 604 C CA . LYS A 1 78 ? 2.024 16.378 10.323 1.00 91.88 78 LYS A CA 1
ATOM 605 C C . LYS A 1 78 ? 1.350 16.746 11.639 1.00 91.88 78 LYS A C 1
ATOM 607 O O . LYS A 1 78 ? 1.977 16.597 12.684 1.00 91.88 78 LYS A O 1
ATOM 612 N N . ASP A 1 79 ? 0.089 17.156 11.567 1.00 88.81 79 ASP A N 1
ATOM 613 C CA . ASP A 1 79 ? -0.648 17.694 12.712 1.00 88.81 79 ASP A CA 1
ATOM 614 C C . ASP A 1 79 ? -1.352 16.594 13.519 1.00 88.81 79 ASP A C 1
ATOM 616 O O . ASP A 1 79 ? -1.563 16.721 14.725 1.00 88.81 79 ASP A O 1
ATOM 620 N N . GLN A 1 80 ? -1.676 15.471 12.876 1.00 91.31 80 GLN A N 1
ATOM 621 C CA . GLN A 1 80 ? -2.418 14.371 13.477 1.00 91.31 80 GLN A CA 1
ATOM 622 C C . GLN A 1 80 ? -1.738 13.013 13.283 1.00 91.31 80 GLN A C 1
ATOM 624 O O . GLN A 1 80 ? -1.058 12.722 12.295 1.00 91.31 80 GLN A O 1
ATOM 629 N N . ARG A 1 81 ? -1.988 12.100 14.230 1.00 91.31 81 ARG A N 1
ATOM 630 C CA . ARG A 1 81 ? -1.579 10.695 14.094 1.00 91.31 81 ARG A CA 1
ATOM 631 C C . ARG A 1 81 ? -2.433 10.005 13.035 1.00 91.31 81 ARG A C 1
ATOM 633 O O . ARG A 1 81 ? -3.626 10.259 12.941 1.00 91.31 81 ARG A O 1
ATOM 640 N N . MET A 1 82 ? -1.853 9.013 12.358 1.00 89.56 82 MET A N 1
ATOM 641 C CA . MET A 1 82 ? -2.526 8.230 11.311 1.00 89.56 82 MET A CA 1
ATOM 642 C C . MET A 1 82 ? -3.932 7.747 11.690 1.00 89.56 82 MET A C 1
ATOM 644 O O . MET A 1 82 ? -4.843 7.827 10.881 1.00 89.56 82 MET A O 1
ATOM 648 N N . ARG A 1 83 ? -4.125 7.261 12.925 1.00 89.31 83 ARG A N 1
ATOM 649 C CA . ARG A 1 83 ? -5.444 6.802 13.381 1.00 89.31 83 ARG A CA 1
ATOM 650 C C . ARG A 1 83 ? -6.491 7.919 13.317 1.00 89.31 83 ARG A C 1
ATOM 652 O O . ARG A 1 83 ? -7.596 7.642 12.878 1.00 89.31 83 ARG A O 1
ATOM 659 N N . GLY A 1 84 ? -6.129 9.133 13.737 1.00 91.44 84 GLY A N 1
ATOM 660 C CA . GLY A 1 84 ? -7.012 10.297 13.681 1.00 91.44 84 GLY A CA 1
ATOM 661 C C . GLY A 1 84 ? -7.315 10.691 12.240 1.00 91.44 84 GLY A C 1
ATOM 662 O O . GLY A 1 84 ? -8.477 10.802 11.886 1.00 91.44 84 GLY A O 1
ATOM 663 N N . VAL A 1 85 ? -6.288 10.746 11.385 1.00 92.50 85 VAL A N 1
ATOM 664 C CA . VAL A 1 85 ? -6.461 11.067 9.958 1.00 92.50 85 VAL A CA 1
ATOM 665 C C . VAL A 1 85 ? -7.374 10.062 9.253 1.00 92.50 85 VAL A C 1
ATOM 667 O O . VAL A 1 85 ? -8.269 10.459 8.520 1.00 92.50 85 VAL A O 1
ATOM 670 N N . MET A 1 86 ? -7.197 8.758 9.485 1.00 93.12 86 MET A N 1
ATOM 671 C CA . MET A 1 86 ? -8.074 7.741 8.890 1.00 93.12 86 MET A CA 1
ATOM 672 C C . MET A 1 86 ? -9.515 7.851 9.392 1.00 93.12 86 MET A C 1
ATOM 674 O O . MET A 1 86 ? -10.434 7.661 8.607 1.00 93.12 86 MET A O 1
ATOM 678 N N . GLN A 1 87 ? -9.715 8.163 10.677 1.00 92.50 87 GLN A N 1
ATOM 679 C CA . GLN A 1 87 ? -11.049 8.386 11.237 1.00 92.50 87 GLN A CA 1
ATOM 680 C C . GLN A 1 87 ? -11.706 9.633 10.637 1.00 92.50 87 GLN A C 1
ATOM 682 O O . GLN A 1 87 ? -12.849 9.559 10.210 1.00 92.50 87 GLN A O 1
ATOM 687 N N . GLU A 1 88 ? -10.977 10.747 10.548 1.00 92.50 88 GLU A N 1
ATOM 688 C CA . GLU A 1 88 ? -11.467 11.998 9.956 1.00 92.50 88 GLU A CA 1
ATOM 689 C C . GLU A 1 88 ? -11.856 11.819 8.482 1.00 92.50 88 GLU A C 1
ATOM 691 O O . GLU A 1 88 ? -12.854 12.362 8.021 1.00 92.50 88 GLU A O 1
ATOM 696 N N . LEU A 1 89 ? -11.079 11.024 7.747 1.00 91.56 89 LEU A N 1
ATOM 697 C CA . LEU A 1 89 ? -11.310 10.738 6.333 1.00 91.56 89 LEU A CA 1
ATOM 698 C C . LEU A 1 89 ? -12.295 9.575 6.106 1.00 91.56 89 LEU A C 1
ATOM 700 O O . LEU A 1 89 ? -12.476 9.167 4.962 1.00 91.56 89 LEU A O 1
ATOM 704 N N . ASN A 1 90 ? -12.912 9.031 7.165 1.00 93.12 90 ASN A N 1
ATOM 705 C CA . ASN A 1 90 ? -13.810 7.867 7.119 1.00 93.12 90 ASN A CA 1
ATOM 706 C C . ASN A 1 90 ? -13.221 6.658 6.367 1.00 93.12 90 ASN A C 1
ATOM 708 O O . ASN A 1 90 ? -13.922 5.924 5.672 1.00 93.12 90 ASN A O 1
ATOM 712 N N . ILE A 1 91 ? -11.914 6.442 6.507 1.00 94.06 91 ILE A N 1
ATOM 713 C CA . ILE A 1 91 ? -11.201 5.352 5.845 1.00 94.06 91 ILE A CA 1
ATOM 714 C C . ILE A 1 91 ? -11.245 4.110 6.730 1.00 94.06 91 ILE A C 1
ATOM 716 O O . ILE A 1 91 ? -10.648 4.075 7.813 1.00 94.06 91 ILE A O 1
ATOM 720 N N . ASP A 1 92 ? -11.883 3.055 6.224 1.00 92.75 92 ASP A N 1
ATOM 721 C CA . ASP A 1 92 ? -11.802 1.741 6.846 1.00 92.75 92 ASP A CA 1
ATOM 722 C C . ASP A 1 92 ? -10.358 1.204 6.831 1.00 92.75 92 ASP A C 1
ATOM 724 O O . ASP A 1 92 ? -9.603 1.319 5.857 1.00 92.75 92 ASP A O 1
ATOM 728 N N . ARG A 1 93 ? -9.951 0.595 7.948 1.00 87.62 93 ARG A N 1
ATOM 729 C CA . ARG A 1 93 ? -8.579 0.114 8.120 1.00 87.62 93 ARG A CA 1
ATOM 730 C C . ARG A 1 93 ? -8.265 -1.053 7.193 1.00 87.62 93 ARG A C 1
ATOM 732 O O . ARG A 1 93 ? -7.112 -1.168 6.768 1.00 87.62 93 ARG A O 1
ATOM 739 N N . GLN A 1 94 ? -9.232 -1.928 6.944 1.00 87.94 94 GLN A N 1
ATOM 740 C CA . GLN A 1 94 ? -9.035 -3.074 6.072 1.00 87.94 94 GLN A CA 1
ATOM 741 C C . GLN A 1 94 ? -8.961 -2.613 4.616 1.00 87.94 94 GLN A C 1
ATOM 743 O O . GLN A 1 94 ? -7.970 -2.918 3.955 1.00 87.94 94 GLN A O 1
ATOM 748 N N . ALA A 1 95 ? -9.872 -1.738 4.188 1.00 91.69 95 ALA A N 1
ATOM 749 C CA . ALA A 1 95 ? -9.828 -1.109 2.868 1.00 91.69 95 ALA A CA 1
ATOM 750 C C . ALA A 1 95 ? -8.483 -0.407 2.600 1.00 91.69 95 ALA A C 1
ATOM 752 O O . ALA A 1 95 ? -7.879 -0.589 1.544 1.00 91.69 95 ALA A O 1
ATOM 753 N N . PHE A 1 96 ? -7.952 0.333 3.580 1.00 93.56 96 PHE A N 1
ATOM 754 C CA . PHE A 1 96 ? -6.633 0.960 3.458 1.00 93.56 96 PHE A CA 1
ATOM 755 C C . PHE A 1 96 ? -5.494 -0.057 3.294 1.00 93.56 96 PHE A C 1
ATOM 757 O O . PHE A 1 96 ? -4.562 0.161 2.518 1.00 93.56 96 PHE A O 1
ATOM 764 N N . ARG A 1 97 ? -5.539 -1.175 4.028 1.00 89.81 97 ARG A N 1
ATOM 765 C CA . ARG A 1 97 ? -4.532 -2.243 3.911 1.00 89.81 97 ARG A CA 1
ATOM 766 C C . ARG A 1 97 ? -4.587 -2.918 2.548 1.00 89.81 97 ARG A C 1
ATOM 768 O O . ARG A 1 97 ? -3.529 -3.177 1.977 1.00 89.81 97 ARG A O 1
ATOM 775 N N . ASP A 1 98 ? -5.786 -3.169 2.041 1.00 90.88 98 ASP A N 1
ATOM 776 C CA . ASP A 1 98 ? -5.988 -3.795 0.738 1.00 90.88 98 ASP A CA 1
ATOM 777 C C . ASP A 1 98 ? -5.515 -2.860 -0.384 1.00 90.88 98 ASP A C 1
ATOM 779 O O . ASP A 1 98 ? -4.784 -3.293 -1.277 1.00 90.88 98 ASP A O 1
ATOM 783 N N . ALA A 1 99 ? -5.802 -1.558 -0.274 1.00 94.44 99 ALA A N 1
ATOM 784 C CA . ALA A 1 99 ? -5.296 -0.538 -1.191 1.00 94.44 99 ALA A CA 1
ATOM 785 C C . ALA A 1 99 ? -3.760 -0.434 -1.160 1.00 94.44 99 ALA A C 1
ATOM 787 O O . ALA A 1 99 ? -3.116 -0.410 -2.209 1.00 94.44 99 ALA A O 1
ATOM 788 N N . MET A 1 100 ? -3.144 -0.456 0.028 1.00 93.81 100 MET A N 1
ATOM 789 C CA . MET A 1 100 ? -1.682 -0.525 0.162 1.00 93.81 100 MET A CA 1
ATOM 790 C C . MET A 1 100 ? -1.107 -1.782 -0.499 1.00 93.81 100 MET A C 1
ATOM 792 O O . MET A 1 100 ? -0.120 -1.689 -1.226 1.00 93.81 100 MET A O 1
ATOM 796 N N . GLN A 1 101 ? -1.723 -2.950 -0.289 1.00 91.69 101 GLN A N 1
ATOM 797 C CA . GLN A 1 101 ? -1.269 -4.198 -0.904 1.00 91.69 101 GLN A CA 1
ATOM 798 C C . GLN A 1 101 ? -1.399 -4.151 -2.434 1.00 91.69 101 GLN A C 1
ATOM 800 O O . GLN A 1 101 ? -0.497 -4.609 -3.138 1.00 91.69 101 GLN A O 1
ATOM 805 N N . ALA A 1 102 ? -2.490 -3.590 -2.959 1.00 92.81 102 ALA A N 1
ATOM 806 C CA . ALA A 1 102 ? -2.673 -3.386 -4.393 1.00 92.81 102 ALA A CA 1
ATOM 807 C C . ALA A 1 102 ? -1.586 -2.463 -4.967 1.00 92.81 102 ALA A C 1
ATOM 809 O O . ALA A 1 102 ? -0.970 -2.804 -5.978 1.00 92.81 102 ALA A O 1
ATOM 810 N N . LYS A 1 103 ? -1.276 -1.361 -4.274 1.00 93.12 103 LYS A N 1
ATOM 811 C CA . LYS A 1 103 ? -0.221 -0.421 -4.676 1.00 93.12 103 LYS A CA 1
ATOM 812 C C . LYS A 1 103 ? 1.170 -1.051 -4.662 1.00 93.12 103 LYS A C 1
ATOM 814 O O . LYS A 1 103 ? 1.968 -0.811 -5.565 1.00 93.12 103 LYS A O 1
ATOM 819 N N . GLU A 1 104 ? 1.474 -1.884 -3.667 1.00 91.81 104 GLU A N 1
ATOM 820 C CA . GLU A 1 104 ? 2.730 -2.639 -3.636 1.00 91.81 104 GLU A CA 1
ATOM 821 C C . GLU A 1 104 ? 2.841 -3.579 -4.846 1.00 91.81 104 GLU A C 1
ATOM 823 O O . GLU A 1 104 ? 3.881 -3.595 -5.503 1.00 91.81 104 GLU A O 1
ATOM 828 N N . LYS A 1 105 ? 1.766 -4.304 -5.195 1.00 93.00 105 LYS A N 1
ATOM 829 C CA . LYS A 1 105 ? 1.740 -5.168 -6.390 1.00 93.00 105 LYS A CA 1
ATOM 830 C C . LYS A 1 105 ? 1.938 -4.363 -7.678 1.00 93.00 105 LYS A C 1
ATOM 832 O O . LYS A 1 105 ? 2.664 -4.807 -8.563 1.00 93.00 105 LYS A O 1
ATOM 837 N N . GLU A 1 106 ? 1.322 -3.186 -7.777 1.00 93.69 106 GLU A N 1
ATOM 838 C CA . GLU A 1 106 ? 1.491 -2.272 -8.914 1.00 93.69 106 GLU A CA 1
ATOM 839 C C . GLU A 1 106 ? 2.958 -1.851 -9.078 1.00 93.69 106 GLU A C 1
ATOM 841 O O . GLU A 1 106 ? 3.500 -1.923 -10.178 1.00 93.69 106 GLU A O 1
ATOM 846 N N . ARG A 1 107 ? 3.638 -1.495 -7.982 1.00 90.88 107 ARG A N 1
ATOM 847 C CA . ARG A 1 107 ? 5.058 -1.116 -8.031 1.00 90.88 107 ARG A CA 1
ATOM 848 C C . ARG A 1 107 ? 5.978 -2.261 -8.429 1.00 90.88 107 ARG A C 1
ATOM 850 O O . ARG A 1 107 ? 6.966 -2.019 -9.112 1.00 90.88 107 ARG A O 1
ATOM 857 N N . VAL A 1 108 ? 5.674 -3.492 -8.018 1.00 92.06 108 VAL A N 1
ATOM 858 C CA . VAL A 1 108 ? 6.439 -4.669 -8.461 1.00 92.06 108 VAL A CA 1
ATOM 859 C C . VAL A 1 108 ? 6.307 -4.839 -9.976 1.00 92.06 108 VAL A C 1
ATOM 861 O O . VAL A 1 108 ? 7.320 -4.977 -10.656 1.00 92.06 108 VAL A O 1
ATOM 864 N N . LYS A 1 109 ? 5.089 -4.721 -10.519 1.00 92.19 109 LYS A N 1
ATOM 865 C CA . LYS A 1 109 ? 4.847 -4.759 -11.972 1.00 92.19 109 LYS A CA 1
ATOM 866 C C . LYS A 1 109 ? 5.575 -3.636 -12.713 1.00 92.19 109 LYS A C 1
ATOM 868 O O . LYS A 1 109 ? 6.196 -3.875 -13.745 1.00 92.19 109 LYS A O 1
ATOM 873 N N . GLN A 1 110 ? 5.536 -2.417 -12.173 1.00 91.44 110 GLN A N 1
ATOM 874 C CA . GLN A 1 110 ? 6.271 -1.275 -12.727 1.00 91.44 110 GLN A CA 1
ATOM 875 C C . GLN A 1 110 ? 7.783 -1.526 -12.723 1.00 91.44 110 GLN A C 1
ATOM 877 O O . GLN A 1 110 ? 8.438 -1.266 -13.725 1.00 91.44 110 GLN A O 1
ATOM 882 N N . ALA A 1 111 ? 8.334 -2.117 -11.660 1.00 89.94 111 ALA A N 1
ATOM 883 C CA . ALA A 1 111 ? 9.758 -2.431 -11.585 1.00 89.94 111 ALA A CA 1
ATOM 884 C C . ALA A 1 111 ? 10.209 -3.453 -12.649 1.00 89.94 111 ALA A C 1
ATOM 886 O O . ALA A 1 111 ? 11.351 -3.377 -13.104 1.00 89.94 111 ALA A O 1
ATOM 887 N N . VAL A 1 112 ? 9.334 -4.374 -13.076 1.00 92.88 112 VAL A N 1
ATOM 888 C CA . VAL A 1 112 ? 9.594 -5.261 -14.228 1.00 92.88 112 VAL A CA 1
ATOM 889 C C . VAL A 1 112 ? 9.574 -4.477 -15.532 1.00 92.88 112 VAL A C 1
ATOM 891 O O . VAL A 1 112 ? 10.488 -4.615 -16.341 1.00 92.88 112 VAL A O 1
ATOM 894 N N . ALA A 1 113 ? 8.558 -3.632 -15.728 1.00 91.81 11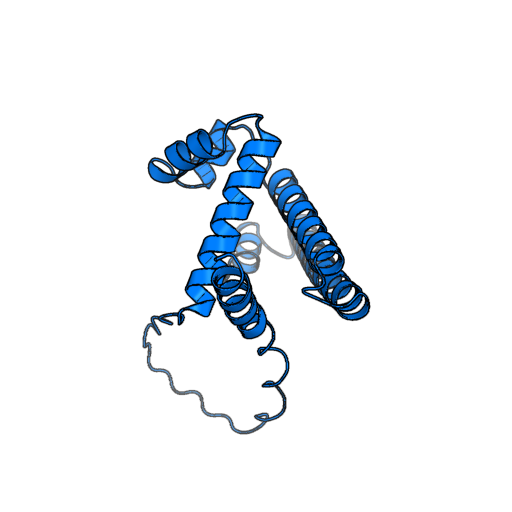3 ALA A N 1
ATOM 895 C CA . ALA A 1 113 ? 8.433 -2.808 -16.931 1.00 91.81 113 ALA A CA 1
ATOM 896 C C . ALA A 1 113 ? 9.623 -1.847 -17.105 1.00 91.81 113 ALA A C 1
ATOM 898 O O . ALA A 1 113 ? 10.078 -1.611 -18.221 1.00 91.81 113 ALA A O 1
ATOM 899 N N . GLU A 1 114 ? 10.160 -1.334 -15.998 1.00 92.00 114 GLU A N 1
ATOM 900 C CA . GLU A 1 114 ? 11.356 -0.487 -15.953 1.00 92.00 114 GLU A CA 1
ATOM 901 C C . GLU A 1 114 ? 12.672 -1.284 -16.060 1.00 92.00 114 GLU A C 1
ATOM 903 O O . GLU A 1 114 ? 13.747 -0.688 -16.112 1.00 92.00 114 GLU A O 1
ATOM 908 N N . GLY A 1 115 ? 12.616 -2.621 -16.069 1.00 91.19 115 GLY A N 1
ATOM 909 C CA . GLY A 1 115 ? 13.787 -3.500 -16.138 1.00 91.19 115 GLY A CA 1
ATOM 910 C C . GLY A 1 115 ? 14.636 -3.530 -14.863 1.00 91.19 115 GLY A C 1
ATOM 911 O O . GLY A 1 115 ? 15.765 -4.017 -14.889 1.00 91.19 115 GLY A O 1
ATOM 912 N N . SER A 1 116 ? 14.116 -3.014 -13.745 1.00 89.69 116 SER A N 1
ATOM 913 C CA . SER A 1 116 ? 14.810 -3.010 -12.448 1.00 89.69 116 SER A CA 1
ATOM 914 C C . SER A 1 116 ? 14.801 -4.381 -11.767 1.00 89.69 116 SER A C 1
ATOM 916 O O . SER A 1 116 ? 15.675 -4.660 -10.945 1.00 89.69 116 SER A O 1
ATOM 918 N N . ILE A 1 117 ? 13.823 -5.229 -12.096 1.00 91.62 117 ILE A N 1
ATOM 919 C CA . ILE A 1 117 ? 13.744 -6.634 -11.677 1.00 91.62 117 ILE A CA 1
ATOM 920 C C . ILE A 1 117 ? 13.328 -7.515 -12.860 1.00 91.62 117 ILE A C 1
ATOM 922 O O . ILE A 1 117 ? 12.733 -7.037 -13.826 1.00 91.62 117 ILE A O 1
ATOM 926 N N . THR A 1 118 ? 13.624 -8.811 -12.785 1.00 94.56 118 THR A N 1
ATOM 927 C CA . THR A 1 118 ? 13.220 -9.782 -13.812 1.00 94.56 118 THR A CA 1
ATOM 928 C C . THR A 1 118 ? 11.778 -10.273 -13.604 1.00 94.56 118 THR A C 1
ATOM 930 O O . THR A 1 118 ? 11.267 -10.225 -12.481 1.00 94.56 118 THR A O 1
ATOM 933 N N . PRO A 1 119 ? 11.117 -10.820 -14.645 1.00 94.12 119 PRO A N 1
ATOM 934 C CA . PRO A 1 119 ? 9.794 -11.438 -14.499 1.00 94.12 119 PRO A CA 1
ATOM 935 C C . PRO A 1 119 ? 9.756 -12.581 -13.472 1.00 94.12 119 PRO A C 1
ATOM 937 O O . PRO A 1 119 ? 8.757 -12.776 -12.781 1.00 94.12 119 PRO A O 1
ATOM 940 N N . ASP A 1 120 ? 10.848 -13.335 -13.327 1.00 93.12 120 ASP A N 1
ATOM 941 C CA . ASP A 1 120 ? 10.924 -14.406 -12.328 1.00 93.12 120 ASP A CA 1
ATOM 942 C C . ASP A 1 120 ? 11.045 -13.851 -10.903 1.00 93.12 120 ASP A C 1
ATOM 944 O O . ASP A 1 120 ? 10.404 -14.366 -9.983 1.00 93.12 120 ASP A O 1
ATOM 948 N N . GLN A 1 121 ? 11.779 -12.747 -10.722 1.00 89.25 121 GLN A N 1
ATOM 949 C CA . GLN A 1 121 ? 11.823 -12.025 -9.447 1.00 89.25 121 GLN A CA 1
ATOM 950 C C . GLN A 1 121 ? 10.453 -11.440 -9.083 1.00 89.25 121 GLN A C 1
ATOM 952 O O . GLN A 1 121 ? 10.061 -11.498 -7.9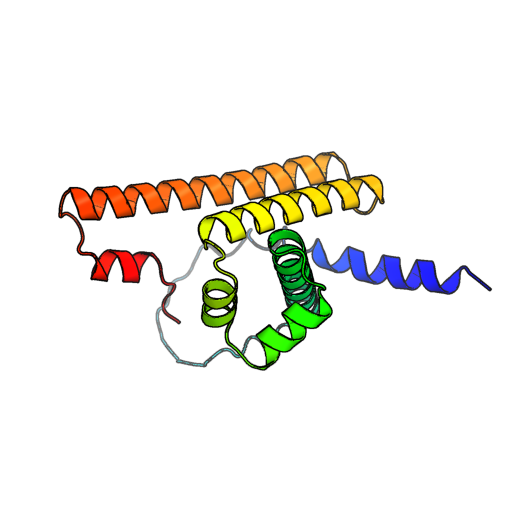18 1.00 89.25 121 GLN A O 1
ATOM 957 N N . GLU A 1 122 ? 9.690 -10.928 -10.055 1.00 93.25 122 GLU A N 1
ATOM 958 C CA . GLU A 1 122 ? 8.301 -10.510 -9.830 1.00 93.25 122 GLU A CA 1
ATOM 959 C C . GLU A 1 122 ? 7.448 -11.661 -9.295 1.00 93.25 122 GLU A C 1
ATOM 961 O O . GLU A 1 122 ? 6.798 -11.495 -8.260 1.00 93.25 122 GLU A O 1
ATOM 966 N N . LYS A 1 123 ? 7.465 -12.827 -9.954 1.00 93.94 123 LYS A N 1
ATOM 967 C CA . LYS A 1 123 ? 6.687 -13.996 -9.512 1.00 93.94 123 LYS A CA 1
ATOM 968 C C . LYS A 1 123 ? 7.036 -14.383 -8.077 1.00 93.94 123 LYS A C 1
ATOM 970 O O . LYS A 1 123 ? 6.137 -14.595 -7.262 1.00 93.94 123 LYS A O 1
ATOM 975 N N . GLU A 1 124 ? 8.326 -14.427 -7.748 1.00 92.00 124 GLU A N 1
ATOM 976 C CA . GLU A 1 124 ? 8.788 -14.746 -6.396 1.00 92.00 124 GLU A CA 1
ATOM 977 C C . GLU A 1 124 ? 8.311 -13.708 -5.366 1.00 92.00 124 GLU A C 1
ATOM 979 O O . GLU A 1 124 ? 7.821 -14.066 -4.287 1.00 92.00 124 GLU A O 1
ATOM 984 N N . ILE A 1 125 ? 8.424 -12.416 -5.688 1.00 89.19 125 ILE A N 1
ATOM 985 C CA . ILE A 1 125 ? 7.981 -11.326 -4.815 1.00 89.19 125 ILE A CA 1
ATOM 986 C C . ILE A 1 125 ? 6.468 -11.409 -4.588 1.00 89.19 125 ILE A C 1
ATOM 988 O O . ILE A 1 125 ? 6.026 -11.381 -3.434 1.00 89.19 125 ILE A O 1
ATOM 992 N N . LEU A 1 126 ? 5.676 -11.557 -5.652 1.00 91.44 126 LEU A N 1
ATOM 993 C CA . LEU A 1 126 ? 4.217 -11.635 -5.573 1.00 91.44 126 LEU A CA 1
ATOM 994 C C . LEU A 1 126 ? 3.759 -12.852 -4.758 1.00 91.44 126 LEU A C 1
ATOM 996 O O . LEU A 1 126 ? 2.909 -12.699 -3.877 1.00 91.44 126 LE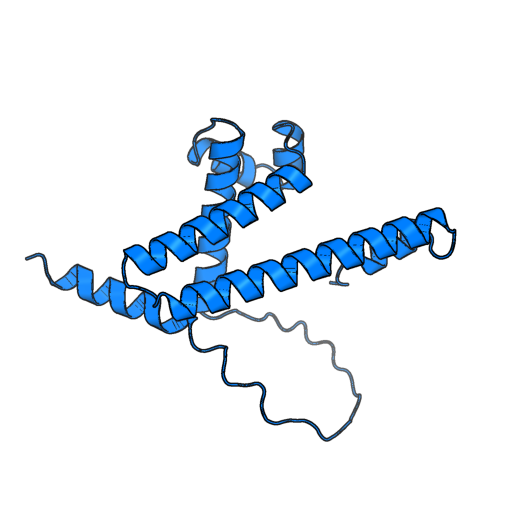U A O 1
ATOM 1000 N N . ALA A 1 127 ? 4.382 -14.018 -4.952 1.00 90.88 127 ALA A N 1
ATOM 1001 C CA . ALA A 1 127 ? 4.094 -15.215 -4.160 1.00 90.88 127 ALA A CA 1
ATOM 1002 C C . ALA A 1 127 ? 4.413 -15.009 -2.667 1.00 90.88 127 ALA A C 1
ATOM 1004 O O . ALA A 1 127 ? 3.620 -15.353 -1.785 1.00 90.88 127 ALA A O 1
ATOM 1005 N N . LYS A 1 128 ? 5.551 -14.377 -2.343 1.00 89.88 128 LYS A N 1
ATOM 1006 C CA . LYS A 1 128 ? 5.898 -14.034 -0.950 1.00 89.88 128 LYS A CA 1
ATOM 1007 C C . LYS A 1 128 ? 4.920 -13.030 -0.340 1.00 89.88 128 LYS A C 1
ATOM 1009 O O . LYS A 1 128 ? 4.634 -13.116 0.859 1.00 89.88 128 LYS A O 1
ATOM 1014 N N . MET A 1 129 ? 4.422 -12.073 -1.122 1.00 86.50 129 MET A N 1
ATOM 1015 C CA . MET A 1 129 ? 3.407 -11.118 -0.670 1.00 86.50 129 MET A CA 1
ATOM 1016 C C . MET A 1 129 ? 2.080 -11.816 -0.357 1.00 86.50 129 MET A C 1
ATOM 1018 O O . MET A 1 129 ? 1.487 -11.550 0.691 1.00 86.50 129 MET A O 1
ATOM 1022 N N . GLU A 1 130 ? 1.639 -12.725 -1.223 1.00 88.25 130 GLU A N 1
ATOM 1023 C CA . GLU A 1 130 ? 0.404 -13.493 -1.052 1.00 88.25 130 GLU A CA 1
ATOM 1024 C C . GLU A 1 130 ? 0.467 -14.404 0.175 1.00 88.25 130 GLU A C 1
ATOM 1026 O O . GLU A 1 130 ? -0.361 -14.263 1.074 1.00 88.25 130 GLU A O 1
ATOM 1031 N N . ASN A 1 131 ? 1.527 -15.204 0.312 1.00 88.75 131 ASN A N 1
ATOM 1032 C CA . ASN A 1 131 ? 1.735 -16.068 1.479 1.00 88.75 131 ASN A CA 1
ATOM 1033 C C . ASN A 1 131 ? 1.701 -15.290 2.804 1.00 88.75 131 ASN A C 1
ATOM 1035 O O . ASN A 1 131 ? 1.153 -15.749 3.809 1.00 88.75 131 ASN A O 1
ATOM 1039 N N . ARG A 1 132 ? 2.276 -14.080 2.832 1.00 83.38 132 ARG A N 1
ATOM 1040 C CA . ARG A 1 132 ? 2.221 -13.212 4.019 1.00 83.38 132 ARG A CA 1
ATOM 1041 C C . ARG A 1 132 ? 0.811 -12.697 4.298 1.00 83.38 132 ARG A C 1
ATOM 1043 O O . ARG A 1 132 ? 0.467 -12.558 5.473 1.00 83.38 132 ARG A O 1
ATOM 1050 N N . SER A 1 133 ? 0.041 -12.377 3.260 1.00 80.25 133 SER A N 1
ATOM 1051 C CA . SER A 1 133 ? -1.348 -11.928 3.389 1.00 80.25 133 SER A CA 1
ATOM 1052 C C . SER A 1 133 ? -2.235 -13.063 3.900 1.00 80.25 133 SER A C 1
ATOM 1054 O O . SER A 1 133 ? -2.890 -12.900 4.929 1.00 80.25 133 SER A O 1
ATOM 1056 N N . GLU A 1 134 ? -2.142 -14.249 3.297 1.00 84.38 134 GLU A N 1
ATOM 1057 C CA . GLU A 1 134 ? -2.901 -15.433 3.711 1.00 84.38 134 GLU A CA 1
ATOM 1058 C C . GLU A 1 134 ? -2.584 -15.849 5.147 1.00 84.38 134 GLU A C 1
ATOM 1060 O O . GLU A 1 134 ? -3.492 -16.038 5.958 1.00 84.38 134 GLU A O 1
ATOM 1065 N N . ARG A 1 135 ? -1.302 -15.856 5.538 1.00 83.06 135 ARG A N 1
ATOM 1066 C CA . ARG A 1 135 ? -0.919 -16.127 6.932 1.00 83.06 135 ARG A CA 1
ATOM 1067 C C . ARG A 1 135 ? -1.551 -15.137 7.915 1.00 83.06 135 ARG A C 1
ATOM 1069 O O . ARG A 1 135 ? -1.922 -15.525 9.020 1.00 83.06 135 ARG A O 1
ATOM 1076 N N . ARG A 1 136 ? -1.661 -13.855 7.548 1.00 80.19 136 ARG A N 1
ATOM 1077 C CA . ARG A 1 136 ? -2.311 -12.844 8.400 1.00 80.19 136 ARG A CA 1
ATOM 1078 C C . ARG A 1 136 ? -3.818 -13.055 8.478 1.00 80.19 136 ARG A C 1
ATOM 1080 O O . ARG A 1 136 ? -4.359 -12.945 9.573 1.00 80.19 136 ARG A O 1
ATOM 1087 N N . LYS A 1 137 ? -4.475 -13.369 7.357 1.00 84.00 137 LYS A N 1
ATOM 1088 C CA . LYS A 1 137 ? -5.912 -13.681 7.327 1.00 84.00 137 LYS A CA 1
ATOM 1089 C C . LYS A 1 137 ? -6.227 -14.896 8.192 1.00 84.00 137 LYS A C 1
ATOM 1091 O O . LYS A 1 137 ? -7.140 -14.832 9.005 1.00 84.00 137 LYS A O 1
ATOM 1096 N N . LEU A 1 138 ? -5.436 -15.963 8.065 1.00 86.50 138 LEU A N 1
ATOM 1097 C CA . LEU A 1 138 ? -5.580 -17.166 8.880 1.00 86.50 138 LEU A CA 1
ATOM 1098 C C . LEU A 1 138 ? -5.467 -16.844 10.373 1.00 86.50 138 LEU A C 1
ATOM 1100 O O . LEU A 1 138 ? -6.325 -17.251 11.146 1.00 86.50 138 LEU A O 1
ATOM 1104 N N . MET A 1 139 ? -4.455 -16.069 10.775 1.00 84.12 139 MET A N 1
ATOM 1105 C CA . MET A 1 139 ? -4.311 -15.647 12.173 1.00 84.12 139 MET A CA 1
ATOM 1106 C C . MET A 1 139 ? -5.488 -14.793 12.651 1.00 84.12 139 MET A C 1
ATOM 1108 O O . MET A 1 139 ? -5.943 -14.983 13.772 1.00 84.12 139 MET A O 1
ATOM 1112 N N . GLY A 1 140 ? -6.014 -13.901 11.805 1.00 83.62 140 GLY A N 1
ATOM 1113 C CA . GLY A 1 140 ? -7.231 -13.143 12.108 1.00 83.62 140 GLY A CA 1
ATOM 1114 C C . GLY A 1 140 ? -8.420 -14.059 12.397 1.00 83.62 140 GLY A C 1
ATOM 1115 O O . GLY A 1 140 ? -9.010 -13.959 13.467 1.00 83.62 140 GLY A O 1
ATOM 1116 N N . LYS A 1 141 ? -8.684 -15.022 11.505 1.00 87.12 141 LYS A N 1
ATOM 1117 C CA . LYS A 1 141 ? -9.768 -16.006 11.667 1.00 87.12 141 LYS A CA 1
ATOM 1118 C C . LYS A 1 141 ? -9.608 -16.867 12.918 1.00 87.12 141 LYS A C 1
ATOM 1120 O O . LYS A 1 141 ? -10.577 -17.121 13.616 1.00 87.12 141 LYS A O 1
ATOM 1125 N N . LEU A 1 142 ? -8.389 -17.321 13.216 1.00 87.31 142 LEU A N 1
ATOM 1126 C CA . LEU A 1 142 ? -8.121 -18.117 14.419 1.00 87.31 142 LEU A CA 1
ATOM 1127 C C . LEU A 1 142 ? -8.405 -17.325 15.698 1.00 87.31 142 LEU A C 1
ATOM 1129 O O . LEU A 1 142 ? -8.919 -17.881 16.664 1.00 87.31 142 LEU A O 1
ATOM 1133 N N . ILE A 1 143 ? -8.090 -16.031 15.697 1.00 85.38 143 ILE A N 1
ATOM 1134 C CA . ILE A 1 143 ? -8.358 -15.146 16.830 1.00 85.38 143 ILE A CA 1
ATOM 1135 C C . ILE A 1 143 ? -9.859 -14.868 16.959 1.00 85.38 143 ILE A C 1
ATOM 1137 O O . ILE A 1 143 ? -10.381 -14.936 18.066 1.00 85.38 143 ILE A O 1
ATOM 1141 N N . GLU A 1 144 ? -10.557 -14.603 15.853 1.00 87.12 144 GLU A N 1
ATOM 1142 C CA . GLU A 1 144 ? -12.019 -14.435 15.831 1.00 87.12 144 GLU A CA 1
ATOM 1143 C C . GLU A 1 144 ? -12.727 -15.685 16.364 1.00 87.12 144 GLU A C 1
ATOM 1145 O O . GLU A 1 144 ? -13.452 -15.596 17.354 1.00 87.12 144 GLU A O 1
ATOM 1150 N N . ASN A 1 145 ? -12.403 -16.863 15.822 1.00 89.88 145 ASN A N 1
ATOM 1151 C CA . ASN A 1 145 ? -12.934 -18.139 16.302 1.00 89.88 145 ASN A CA 1
ATOM 1152 C C . ASN A 1 145 ? -12.603 -18.381 17.783 1.00 89.88 145 ASN A C 1
ATOM 1154 O O . ASN A 1 145 ? -13.420 -18.910 18.532 1.00 89.88 145 ASN A O 1
ATOM 1158 N N . GLY A 1 146 ? -11.402 -18.008 18.229 1.00 86.44 146 GLY A N 1
ATOM 1159 C CA . GLY A 1 146 ? -10.997 -18.133 19.628 1.00 86.44 146 GLY A CA 1
ATOM 1160 C C . GLY A 1 146 ? -11.842 -17.272 20.573 1.00 86.44 146 GLY A C 1
ATOM 1161 O O . GLY A 1 146 ? -12.152 -17.716 21.677 1.00 86.44 146 GLY A O 1
ATOM 1162 N N . ILE A 1 147 ? -12.251 -16.077 20.136 1.00 88.31 147 ILE A N 1
ATOM 1163 C CA . ILE A 1 147 ? -13.170 -15.207 20.884 1.00 88.31 147 ILE A CA 1
ATOM 1164 C C . ILE A 1 147 ? -14.585 -15.795 20.877 1.00 88.31 147 ILE A C 1
ATOM 1166 O O . ILE A 1 147 ? -15.229 -15.837 21.922 1.00 88.31 147 ILE A O 1
ATOM 1170 N N . GLU A 1 148 ? -15.067 -16.251 19.719 1.00 89.50 148 GLU A N 1
ATOM 1171 C CA . GLU A 1 148 ? -16.415 -16.821 19.565 1.00 89.50 148 GLU A CA 1
ATOM 1172 C C . GLU A 1 148 ? -16.609 -18.092 20.396 1.00 89.50 148 GLU A C 1
ATOM 1174 O O . GLU A 1 148 ? -17.636 -18.266 21.045 1.00 89.50 148 GLU A O 1
ATOM 1179 N N . THR A 1 149 ? -15.597 -18.958 20.423 1.00 89.38 149 THR A N 1
ATOM 1180 C CA . THR A 1 149 ? -15.601 -20.196 21.220 1.00 89.38 149 THR A CA 1
ATOM 1181 C C . THR A 1 149 ? -15.325 -19.959 22.706 1.00 89.38 149 THR A C 1
ATOM 1183 O O . THR A 1 149 ? -15.375 -20.905 23.488 1.00 89.38 149 THR A O 1
ATOM 1186 N N . GLY A 1 150 ? -15.002 -18.725 23.111 1.00 86.31 150 GLY A N 1
ATOM 1187 C CA . GLY A 1 150 ? -14.609 -18.388 24.482 1.00 86.31 150 GLY A CA 1
ATOM 1188 C C . GLY A 1 150 ? -13.243 -18.944 24.901 1.00 86.31 150 GLY A C 1
ATOM 1189 O O . GLY A 1 150 ? -12.883 -18.849 26.071 1.00 86.31 150 GLY A O 1
ATOM 1190 N N . THR A 1 151 ? -12.474 -19.507 23.963 1.00 88.31 151 THR A N 1
ATOM 1191 C CA . THR A 1 151 ? -11.135 -20.066 24.213 1.00 88.31 151 THR A CA 1
ATOM 1192 C C . THR A 1 151 ? -10.124 -18.977 24.580 1.00 88.31 151 THR A C 1
ATOM 1194 O O . THR A 1 151 ? -9.182 -19.237 25.325 1.00 88.31 151 THR A O 1
ATOM 1197 N N . ILE A 1 152 ? -10.310 -17.759 24.060 1.00 86.75 152 ILE A N 1
ATOM 1198 C CA . ILE A 1 152 ? -9.527 -16.574 24.425 1.00 86.75 152 ILE A CA 1
ATOM 1199 C C . ILE A 1 152 ? -10.438 -15.364 24.643 1.00 86.75 152 ILE A C 1
ATOM 1201 O O . ILE A 1 152 ? -11.459 -15.181 23.979 1.00 86.75 152 ILE A O 1
ATOM 1205 N N . THR A 1 153 ? -10.035 -14.487 25.551 1.00 87.56 153 THR A N 1
ATOM 1206 C CA . THR A 1 153 ? -10.705 -13.210 25.808 1.00 87.56 153 THR A CA 1
ATOM 1207 C C . THR A 1 153 ? -10.353 -12.161 24.749 1.00 87.56 153 THR A C 1
ATOM 1209 O O . THR A 1 153 ? -9.340 -12.242 24.047 1.00 87.56 153 THR A O 1
ATOM 1212 N N . ARG A 1 154 ? -11.162 -11.095 24.656 1.00 81.94 154 ARG A N 1
ATOM 1213 C CA . ARG A 1 154 ? -10.862 -9.945 23.779 1.00 81.94 154 ARG A CA 1
ATOM 1214 C C . ARG A 1 154 ? -9.534 -9.265 24.130 1.00 81.94 154 ARG A C 1
ATOM 1216 O O . ARG A 1 154 ? -8.879 -8.725 23.241 1.00 81.94 154 ARG A O 1
ATOM 1223 N N . GLU A 1 155 ? -9.135 -9.288 25.398 1.00 83.06 155 GLU A N 1
ATOM 1224 C CA . GLU A 1 155 ? -7.857 -8.731 25.851 1.00 83.06 155 GLU A CA 1
ATOM 1225 C C . GLU A 1 155 ? -6.677 -9.599 25.395 1.00 83.06 155 GLU A C 1
ATOM 1227 O O . GLU A 1 155 ? -5.699 -9.085 24.847 1.00 83.06 155 GLU A O 1
ATOM 1232 N N . GLU A 1 156 ? -6.795 -10.922 25.510 1.00 81.62 156 GLU A N 1
ATOM 1233 C CA . GLU A 1 156 ? -5.792 -11.871 25.012 1.00 81.62 156 GLU A CA 1
ATOM 1234 C C . GLU A 1 156 ? -5.658 -11.813 23.489 1.00 81.62 156 GLU A C 1
ATOM 1236 O O . GLU A 1 156 ? -4.543 -11.767 22.964 1.00 81.62 156 GLU A O 1
ATOM 1241 N N . ALA A 1 157 ? -6.773 -11.699 22.769 1.00 82.19 157 ALA A N 1
ATOM 1242 C CA . ALA A 1 157 ? -6.776 -11.462 21.330 1.00 82.19 157 ALA A CA 1
ATOM 1243 C C . ALA A 1 157 ? -6.019 -10.177 20.945 1.00 82.19 157 ALA A C 1
ATOM 1245 O O . ALA A 1 157 ? -5.229 -10.166 19.995 1.00 82.19 157 ALA A O 1
ATOM 1246 N N . GLN A 1 158 ? -6.203 -9.088 21.701 1.00 79.44 158 GLN A N 1
ATOM 1247 C CA . GLN A 1 158 ? -5.458 -7.846 21.478 1.00 79.44 158 GLN A CA 1
ATOM 1248 C C . GLN A 1 158 ? -3.955 -8.018 21.726 1.00 79.44 158 GLN A C 1
ATOM 1250 O O . GLN A 1 158 ? -3.155 -7.464 20.961 1.00 79.44 158 GLN A O 1
ATOM 1255 N N . MET A 1 159 ? -3.569 -8.805 22.737 1.00 80.00 159 MET A N 1
ATOM 1256 C CA . MET A 1 159 ? -2.167 -9.140 23.005 1.00 80.00 159 MET A CA 1
ATOM 1257 C C . MET A 1 159 ? -1.546 -9.985 21.889 1.00 80.00 159 MET A C 1
ATOM 1259 O O . MET A 1 159 ? -0.426 -9.697 21.470 1.00 80.00 159 MET A O 1
ATOM 1263 N N . LEU A 1 160 ? -2.269 -10.971 21.354 1.00 77.31 160 LEU A N 1
ATOM 1264 C CA . LEU A 1 160 ? -1.803 -11.804 20.237 1.00 77.31 160 LEU A CA 1
ATOM 1265 C C . LEU A 1 160 ? -1.611 -10.991 18.944 1.00 77.31 160 LEU A C 1
ATOM 1267 O O . LEU A 1 160 ? -0.727 -11.290 18.140 1.00 77.31 160 LEU A O 1
ATOM 1271 N N . MET A 1 161 ? -2.388 -9.919 18.768 1.00 71.44 161 MET A N 1
ATOM 1272 C CA . MET A 1 161 ? -2.309 -9.028 17.603 1.00 71.44 161 MET A CA 1
ATOM 1273 C C . MET A 1 161 ? -1.247 -7.923 17.720 1.00 71.44 161 MET A C 1
ATOM 1275 O O . MET A 1 161 ? -0.863 -7.337 16.701 1.00 71.44 161 MET A O 1
ATOM 1279 N N . HIS A 1 162 ? -0.759 -7.609 18.924 1.00 63.28 162 HIS A N 1
ATOM 1280 C CA . HIS A 1 162 ? 0.265 -6.585 19.142 1.00 63.28 162 HIS A CA 1
ATOM 1281 C C . HIS A 1 162 ? 1.622 -7.211 19.461 1.00 63.28 162 HIS A C 1
ATOM 1283 O O . HIS A 1 162 ? 1.827 -7.827 20.501 1.00 63.28 162 HIS A O 1
ATOM 1289 N N . LYS A 1 163 ? 2.622 -6.954 18.607 1.00 47.38 163 LYS A N 1
ATOM 1290 C CA . LYS A 1 163 ? 4.020 -7.209 18.970 1.00 47.38 163 LYS A CA 1
ATOM 1291 C C . LYS A 1 163 ? 4.348 -6.341 20.194 1.00 47.38 163 LYS A C 1
ATOM 1293 O O . LYS A 1 163 ? 4.342 -5.114 20.060 1.00 47.38 163 LYS A O 1
ATOM 1298 N N . ARG A 1 164 ? 4.599 -6.961 21.361 1.00 36.12 164 ARG A N 1
ATOM 1299 C CA . ARG A 1 16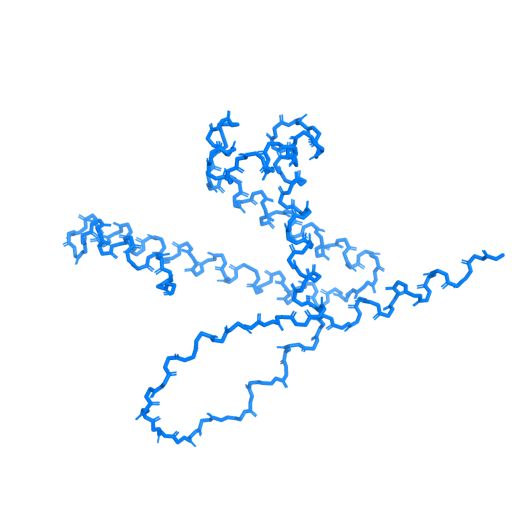4 ? 5.116 -6.267 22.558 1.00 36.12 164 ARG A CA 1
ATOM 1300 C C . ARG A 1 164 ? 6.291 -5.390 22.114 1.00 36.12 164 ARG A C 1
ATOM 1302 O O . ARG A 1 164 ? 7.219 -5.889 21.476 1.00 36.12 164 ARG A O 1
ATOM 1309 N N . ARG A 1 165 ? 6.157 -4.082 22.337 1.00 36.78 165 ARG A N 1
ATOM 1310 C CA . ARG A 1 165 ? 7.200 -3.097 22.043 1.00 36.78 165 ARG A CA 1
ATOM 1311 C C . ARG A 1 165 ? 8.346 -3.221 23.026 1.00 36.78 165 ARG A C 1
ATOM 1313 O O . ARG A 1 165 ? 8.055 -3.513 24.204 1.00 36.78 165 ARG A O 1
#

pLDDT: mean 76.99, std 20.85, range [34.19, 96.56]

Foldseek 3Di:
DPDPVVVVVLVVLVVVPPPPPDPPDDPDDDDDDDDDDPPPCPPPPVVVVVVVVLVQLLLVLLCVVQVHDSVVSVVCVVVDPPVVSCVVSVHDPVNSVVSSLVSVLVVLVVCCVVVVDPPVVSVVVVVVSVVVVVVVVVLVVVLVVCCVVVVDPPVVSVVVVDDDD